Protein AF-A0A392PT39-F1 (afdb_monomer_lite)

Structure (mmCIF, N/CA/C/O backbone):
data_AF-A0A392PT39-F1
#
_entry.id   AF-A0A392PT39-F1
#
loop_
_atom_site.group_PDB
_atom_site.id
_atom_site.type_symbol
_atom_site.label_atom_id
_atom_site.label_alt_id
_atom_site.label_comp_id
_atom_site.label_asym_id
_atom_site.label_entity_id
_atom_site.label_seq_id
_atom_site.pdbx_PDB_ins_code
_atom_site.Cartn_x
_atom_site.Cartn_y
_atom_site.Cartn_z
_atom_site.occupancy
_atom_site.B_iso_or_equiv
_atom_site.auth_seq_id
_atom_site.auth_comp_id
_atom_site.auth_asym_id
_atom_site.auth_atom_id
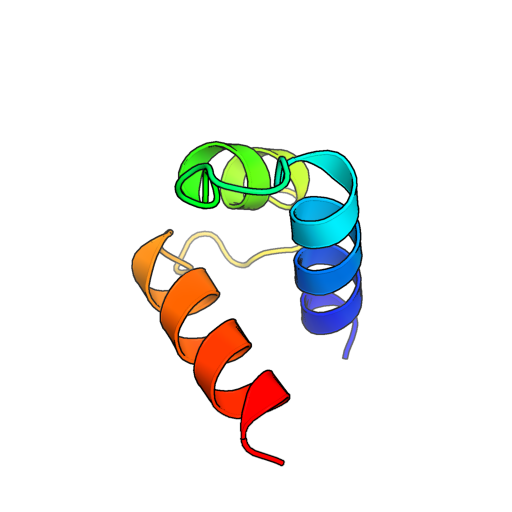_atom_site.pdbx_PDB_model_num
ATOM 1 N N . MET A 1 1 ? 8.266 0.720 -12.971 1.00 54.00 1 MET A N 1
ATOM 2 C CA . MET A 1 1 ? 8.658 1.897 -12.163 1.00 54.00 1 MET A CA 1
ATOM 3 C C . MET A 1 1 ? 7.460 2.546 -11.460 1.00 54.00 1 MET A C 1
ATOM 5 O O . MET A 1 1 ? 7.647 3.070 -10.375 1.00 54.00 1 MET A O 1
ATOM 9 N N . GLU A 1 2 ? 6.232 2.429 -11.980 1.00 63.28 2 GLU A N 1
ATOM 10 C CA . GLU A 1 2 ? 5.043 3.103 -11.413 1.00 63.28 2 GLU A CA 1
ATOM 11 C C . GLU A 1 2 ? 4.470 2.489 -10.118 1.00 63.28 2 GLU A C 1
ATOM 13 O O . GLU A 1 2 ? 3.884 3.199 -9.306 1.00 63.28 2 GLU A O 1
ATOM 18 N N . CYS A 1 3 ? 4.683 1.194 -9.845 1.00 73.50 3 CYS A N 1
ATOM 19 C CA . CYS A 1 3 ? 4.098 0.554 -8.655 1.00 73.50 3 CYS A CA 1
ATOM 20 C C . CYS A 1 3 ? 4.614 1.140 -7.325 1.00 73.50 3 CYS A C 1
ATOM 22 O O . CYS A 1 3 ? 3.883 1.150 -6.343 1.00 73.50 3 CYS A O 1
ATOM 24 N N . LEU A 1 4 ? 5.863 1.614 -7.264 1.00 79.25 4 LEU A N 1
ATOM 25 C CA . LEU A 1 4 ? 6.466 2.114 -6.018 1.00 79.25 4 LEU A CA 1
ATOM 26 C C . LEU A 1 4 ? 5.797 3.412 -5.549 1.00 79.25 4 LEU A C 1
ATOM 28 O O . LEU A 1 4 ? 5.513 3.554 -4.361 1.00 79.25 4 LEU A O 1
ATOM 32 N N . GLN A 1 5 ? 5.477 4.310 -6.486 1.00 84.44 5 GLN A N 1
ATOM 33 C CA . GLN A 1 5 ? 4.809 5.578 -6.184 1.00 84.44 5 GLN A CA 1
ATOM 34 C C . GLN A 1 5 ? 3.436 5.354 -5.552 1.00 84.44 5 GLN A C 1
ATOM 36 O O . GLN A 1 5 ? 3.112 6.001 -4.565 1.00 84.44 5 GLN A O 1
ATOM 41 N N . LEU A 1 6 ? 2.666 4.379 -6.040 1.00 86.56 6 LEU A N 1
ATOM 42 C CA . LEU A 1 6 ? 1.360 4.051 -5.462 1.00 86.56 6 LEU A CA 1
ATOM 43 C C . LEU A 1 6 ? 1.448 3.421 -4.077 1.00 86.56 6 LEU A C 1
ATOM 45 O O . LEU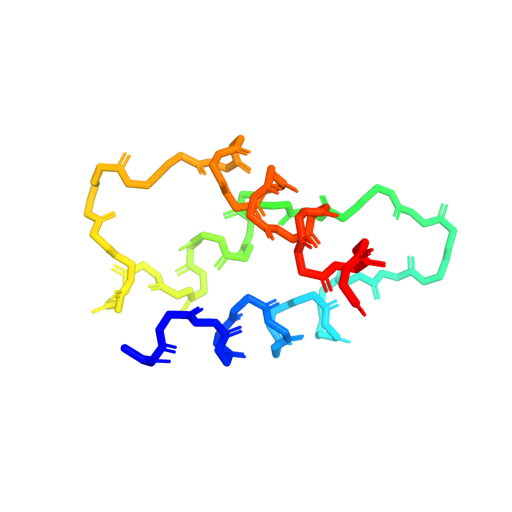 A 1 6 ? 0.557 3.634 -3.256 1.00 86.56 6 LEU A O 1
ATOM 49 N N . ILE A 1 7 ? 2.508 2.655 -3.799 1.00 86.44 7 ILE A N 1
ATOM 50 C CA . ILE A 1 7 ? 2.738 2.149 -2.445 1.00 86.44 7 ILE A CA 1
ATOM 51 C C . ILE A 1 7 ? 3.044 3.332 -1.522 1.00 86.44 7 ILE A C 1
ATOM 53 O O . ILE A 1 7 ? 2.420 3.429 -0.474 1.00 86.44 7 ILE A O 1
ATOM 57 N N . MET A 1 8 ? 3.931 4.256 -1.910 1.00 87.62 8 MET A N 1
ATOM 58 C CA . MET A 1 8 ? 4.231 5.451 -1.107 1.00 87.62 8 MET A CA 1
ATOM 59 C C . MET A 1 8 ? 3.012 6.345 -0.899 1.00 87.62 8 MET A C 1
ATOM 61 O O . MET A 1 8 ? 2.727 6.727 0.232 1.00 87.62 8 MET A O 1
ATOM 65 N N . GLU A 1 9 ? 2.268 6.642 -1.961 1.00 89.88 9 GLU A N 1
ATOM 66 C CA . GLU A 1 9 ? 1.069 7.473 -1.890 1.00 89.88 9 GLU A CA 1
ATOM 67 C C . GLU A 1 9 ? -0.016 6.802 -1.042 1.00 89.88 9 GLU A C 1
ATOM 69 O O . GLU A 1 9 ? -0.595 7.431 -0.160 1.00 89.88 9 GLU A O 1
ATOM 74 N N . GLY A 1 10 ? -0.245 5.502 -1.236 1.00 88.88 10 GLY A N 1
ATOM 75 C CA . GLY A 1 10 ? -1.186 4.737 -0.432 1.00 88.88 10 GLY A CA 1
ATOM 76 C C . GLY A 1 10 ? -0.770 4.654 1.036 1.00 88.88 10 GLY A C 1
ATOM 77 O O . GLY A 1 10 ? -1.601 4.860 1.917 1.00 88.88 10 GLY A O 1
ATOM 78 N N . VAL A 1 11 ? 0.507 4.416 1.335 1.00 87.88 11 VAL A N 1
ATOM 79 C CA . VAL A 1 11 ? 1.003 4.447 2.717 1.00 87.88 11 VAL A CA 1
ATOM 80 C C . VAL A 1 11 ? 0.830 5.847 3.297 1.00 87.88 11 VAL A C 1
ATOM 82 O O . VAL A 1 11 ? 0.231 5.967 4.349 1.00 87.88 11 VAL A O 1
ATOM 85 N N . SER A 1 12 ? 1.224 6.919 2.614 1.00 87.19 12 SER A N 1
ATOM 86 C CA . SER A 1 12 ? 1.040 8.281 3.136 1.00 87.19 12 SER A CA 1
ATOM 87 C C . SER A 1 12 ? -0.431 8.662 3.338 1.00 87.19 12 SER A C 1
ATOM 89 O O . SER A 1 12 ? -0.737 9.463 4.217 1.00 87.19 12 SER A O 1
ATOM 91 N N . LYS A 1 13 ? -1.343 8.123 2.522 1.00 87.56 13 LYS A N 1
ATOM 92 C CA . LYS A 1 13 ? -2.777 8.441 2.560 1.00 87.56 13 LYS A CA 1
ATOM 93 C C . LYS A 1 13 ? -3.558 7.600 3.566 1.00 87.56 13 LYS A C 1
ATOM 95 O O . LYS A 1 13 ? -4.552 8.072 4.113 1.00 87.56 13 LYS A O 1
ATOM 100 N N . PHE A 1 14 ? -3.150 6.348 3.772 1.00 85.69 14 PHE A N 1
ATOM 101 C CA . PHE A 1 14 ? -3.871 5.379 4.600 1.00 85.69 14 PHE A CA 1
ATOM 102 C C . PHE A 1 14 ? -3.123 4.952 5.866 1.00 85.69 14 PHE A C 1
ATOM 104 O O . PHE A 1 14 ? -3.745 4.355 6.745 1.00 85.69 14 PHE A O 1
ATOM 111 N N . ALA A 1 15 ? -1.819 5.207 5.982 1.00 83.44 15 ALA A N 1
ATOM 112 C CA . ALA A 1 15 ? -1.103 5.014 7.234 1.00 83.44 15 ALA A CA 1
ATOM 113 C C . ALA A 1 15 ? -1.452 6.159 8.178 1.00 83.44 15 ALA A C 1
ATOM 115 O O . ALA A 1 15 ? -1.179 7.326 7.913 1.00 83.44 15 ALA A O 1
ATOM 116 N N . THR A 1 16 ? -2.073 5.806 9.292 1.00 80.44 16 THR A N 1
ATOM 117 C CA . THR A 1 16 ? -2.279 6.715 10.413 1.00 80.44 16 THR A CA 1
ATOM 118 C C . THR A 1 16 ? -1.141 6.497 11.400 1.00 80.44 16 THR A C 1
ATOM 120 O O . THR A 1 16 ? -0.804 5.346 11.696 1.00 80.44 16 THR A O 1
ATOM 123 N N . GLU A 1 17 ? -0.539 7.580 11.898 1.00 63.34 17 GLU A N 1
ATOM 124 C CA . GLU A 1 17 ? 0.460 7.521 12.970 1.00 63.34 17 GLU A CA 1
ATOM 125 C C . GLU A 1 17 ? -0.071 6.634 14.112 1.00 63.34 17 GLU A C 1
ATOM 127 O O . GLU A 1 17 ? -1.176 6.841 14.609 1.00 63.34 17 GLU A O 1
ATOM 132 N N . ASN A 1 18 ? 0.699 5.606 14.482 1.00 64.94 18 ASN A N 1
ATOM 133 C CA . ASN A 1 18 ? 0.392 4.567 15.479 1.00 64.94 18 ASN A CA 1
ATOM 134 C C . ASN A 1 18 ? -0.600 3.448 15.113 1.00 64.94 18 ASN A C 1
ATOM 136 O O . ASN A 1 18 ? -0.877 2.606 15.971 1.00 64.94 18 ASN A O 1
ATOM 140 N N . GLN A 1 19 ? -1.086 3.341 13.873 1.00 76.31 19 GLN A N 1
ATOM 141 C CA . GLN A 1 19 ? -1.896 2.187 13.456 1.00 76.31 19 GLN A CA 1
ATOM 142 C C . GLN A 1 19 ? -1.202 1.298 12.420 1.00 76.31 19 GLN A C 1
ATOM 144 O O . GLN A 1 19 ? -0.341 1.722 11.652 1.00 76.31 19 GLN A O 1
ATOM 149 N N . ASN A 1 20 ? -1.604 0.022 12.393 1.00 81.88 20 ASN A N 1
ATOM 150 C CA . ASN A 1 20 ? -1.178 -0.914 11.358 1.00 81.88 20 ASN A CA 1
ATOM 151 C C . ASN A 1 20 ? -1.565 -0.379 9.975 1.00 81.88 20 ASN A C 1
ATOM 153 O O . ASN A 1 20 ? -2.739 -0.117 9.717 1.00 81.88 20 ASN A O 1
ATOM 157 N N . ILE A 1 21 ? -0.579 -0.285 9.079 1.00 86.62 21 ILE A N 1
ATOM 158 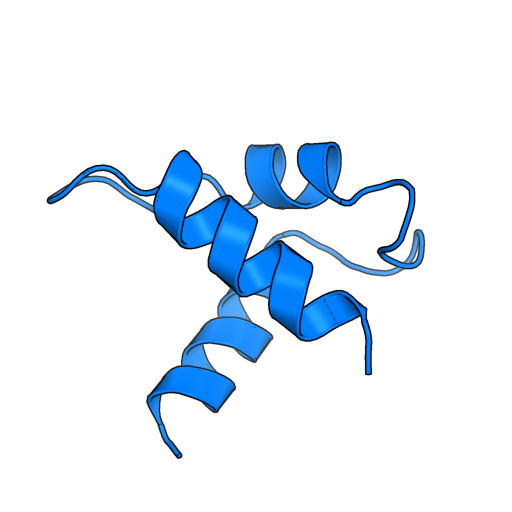C CA . ILE A 1 21 ? -0.792 0.131 7.691 1.00 86.62 21 ILE A CA 1
ATOM 159 C C . ILE A 1 21 ? -1.813 -0.819 7.037 1.00 86.62 21 ILE A C 1
ATOM 161 O O . ILE A 1 21 ? -1.571 -2.033 6.983 1.00 86.62 21 ILE A O 1
ATOM 165 N N . PRO A 1 22 ? -2.947 -0.309 6.521 1.00 89.00 22 PRO A N 1
ATOM 166 C CA . PRO A 1 22 ? -3.981 -1.139 5.920 1.00 89.00 22 PRO A CA 1
ATOM 167 C C . PRO A 1 22 ? -3.598 -1.519 4.481 1.00 89.00 22 PRO A C 1
ATOM 169 O O . PRO A 1 22 ? -4.172 -1.028 3.511 1.00 89.00 22 PRO A O 1
ATOM 172 N N . TRP A 1 23 ? -2.650 -2.450 4.338 1.00 88.94 23 TRP A N 1
ATOM 173 C CA . TRP A 1 23 ? -2.131 -2.927 3.046 1.00 88.94 23 TRP A CA 1
ATOM 174 C C . TRP A 1 23 ? -3.214 -3.393 2.074 1.00 88.94 23 TRP A C 1
ATOM 176 O O . TRP A 1 23 ? -3.072 -3.218 0.870 1.00 88.94 23 TRP A O 1
ATOM 186 N N . LYS A 1 24 ? -4.319 -3.946 2.590 1.00 88.25 24 LYS A N 1
ATOM 187 C CA . LYS A 1 24 ? -5.467 -4.353 1.772 1.00 88.25 24 LYS A CA 1
ATOM 188 C C . LYS A 1 24 ? -6.129 -3.155 1.077 1.00 88.25 24 LYS A C 1
ATOM 190 O O . LYS A 1 24 ? -6.340 -3.214 -0.126 1.00 88.25 24 LYS A O 1
ATOM 195 N N . LYS A 1 25 ? -6.337 -2.040 1.792 1.00 88.31 25 LYS A N 1
ATOM 196 C CA . LYS A 1 25 ? -6.860 -0.793 1.203 1.00 88.31 25 LYS A CA 1
ATOM 197 C C . LYS A 1 25 ? -5.888 -0.184 0.198 1.00 88.31 25 LYS A C 1
ATOM 199 O O . LYS A 1 25 ? -6.320 0.342 -0.818 1.00 88.31 25 LYS A O 1
ATOM 204 N N . ILE A 1 26 ? -4.586 -0.263 0.473 1.00 89.00 26 ILE A N 1
ATOM 205 C CA . ILE A 1 26 ? -3.550 0.236 -0.441 1.00 89.00 26 ILE A CA 1
ATOM 206 C C . ILE A 1 26 ? -3.532 -0.596 -1.727 1.00 89.00 26 ILE A C 1
ATOM 208 O O . ILE A 1 26 ? -3.499 -0.027 -2.813 1.00 89.00 26 ILE A O 1
ATOM 212 N N . LEU A 1 27 ? -3.616 -1.927 -1.620 1.00 87.06 27 LEU A N 1
ATOM 213 C CA . LEU A 1 27 ? -3.726 -2.818 -2.774 1.00 87.06 27 LEU A CA 1
ATOM 214 C C . LEU A 1 27 ? -4.975 -2.496 -3.601 1.00 87.06 27 LEU A C 1
ATOM 216 O O . LEU A 1 27 ? -4.870 -2.387 -4.814 1.00 87.06 27 LEU A O 1
ATOM 220 N N . GLU A 1 28 ? -6.131 -2.288 -2.965 1.00 86.75 28 GLU A N 1
ATOM 221 C CA . GLU A 1 28 ? -7.362 -1.879 -3.657 1.00 86.75 28 GLU A CA 1
ATOM 222 C C . GLU A 1 28 ? -7.223 -0.502 -4.325 1.00 86.75 28 GLU A C 1
ATOM 224 O O . GLU A 1 28 ? -7.658 -0.324 -5.463 1.00 86.75 28 GLU A O 1
ATOM 229 N N . PHE A 1 29 ? -6.559 0.452 -3.664 1.00 86.50 29 PHE A N 1
ATOM 230 C CA . PHE A 1 29 ? -6.293 1.790 -4.196 1.00 86.50 29 PHE A CA 1
ATOM 231 C C . PHE A 1 29 ? -5.457 1.746 -5.481 1.00 86.50 29 PHE A C 1
ATOM 233 O O . PHE A 1 29 ? -5.787 2.416 -6.458 1.00 86.50 29 PHE A O 1
ATOM 240 N N . GLY A 1 30 ? -4.410 0.921 -5.504 1.00 83.06 30 GLY A N 1
ATOM 241 C CA . GLY A 1 30 ? -3.553 0.748 -6.673 1.00 83.06 30 GLY A CA 1
ATOM 242 C C . GLY A 1 30 ? -3.903 -0.457 -7.544 1.00 83.06 30 GLY A C 1
ATOM 243 O O . GLY A 1 30 ? -3.121 -0.767 -8.430 1.00 83.06 30 GLY A O 1
ATOM 244 N N . CYS A 1 31 ? -5.042 -1.132 -7.347 1.00 81.38 31 CYS A N 1
ATOM 245 C CA . CYS A 1 31 ? -5.408 -2.386 -8.037 1.00 81.38 31 CYS A CA 1
ATOM 246 C C . CYS A 1 31 ? -5.414 -2.258 -9.573 1.00 81.38 31 CYS A C 1
ATOM 248 O O . CYS A 1 31 ? -5.227 -3.225 -10.298 1.00 81.38 31 CYS A O 1
ATOM 250 N N . ARG A 1 32 ? -5.574 -1.033 -10.087 1.00 79.50 32 ARG A N 1
ATOM 251 C CA . ARG A 1 32 ? -5.498 -0.729 -11.525 1.00 79.50 32 ARG A CA 1
ATOM 252 C C . ARG A 1 32 ? -4.073 -0.741 -12.093 1.00 79.50 32 ARG A C 1
ATOM 254 O O . ARG A 1 32 ? -3.914 -0.797 -13.304 1.00 79.50 32 ARG A O 1
ATOM 261 N N . VAL A 1 33 ? -3.062 -0.636 -11.234 1.00 79.94 33 VAL A N 1
ATOM 262 C CA . VAL A 1 33 ? -1.636 -0.504 -11.589 1.00 79.94 33 VAL A CA 1
ATOM 263 C C . VAL A 1 33 ? -0.795 -1.624 -10.971 1.00 79.94 33 VAL A C 1
ATOM 265 O O . VAL A 1 33 ? 0.258 -1.988 -11.491 1.00 79.94 33 VAL A O 1
ATOM 268 N N . PHE A 1 34 ? -1.239 -2.193 -9.854 1.00 79.75 34 PHE A N 1
ATOM 269 C CA . PHE A 1 34 ? -0.683 -3.416 -9.306 1.00 79.75 34 PHE A CA 1
ATOM 270 C C . PHE A 1 34 ? -1.153 -4.603 -10.142 1.00 79.75 34 PHE A C 1
ATOM 272 O O . PHE A 1 34 ? -2.342 -4.750 -10.401 1.00 79.75 34 PHE A O 1
ATOM 279 N N . ASP A 1 35 ? -0.221 -5.472 -10.539 1.00 74.94 35 ASP A N 1
ATOM 280 C CA . ASP A 1 35 ? -0.593 -6.776 -11.094 1.00 74.94 35 ASP A CA 1
ATOM 281 C C . ASP A 1 35 ? -1.553 -7.507 -10.152 1.00 74.94 35 ASP A C 1
ATOM 283 O O . ASP A 1 35 ? -1.351 -7.506 -8.937 1.00 74.94 35 ASP A O 1
ATOM 287 N N . ASN A 1 36 ? -2.517 -8.228 -10.725 1.00 73.56 36 ASN A N 1
ATOM 288 C CA . ASN A 1 36 ? -3.454 -9.084 -9.985 1.00 73.56 36 ASN A CA 1
ATOM 289 C C . ASN A 1 36 ? -2.763 -10.170 -9.137 1.00 73.56 36 ASN A C 1
ATOM 291 O O . ASN A 1 36 ? -3.401 -10.810 -8.306 1.00 73.56 36 ASN A O 1
ATOM 295 N N . THR A 1 37 ? -1.464 -10.394 -9.345 1.00 79.94 37 THR A N 1
ATOM 296 C CA . THR A 1 37 ? -0.636 -11.305 -8.550 1.00 79.94 37 THR A CA 1
ATOM 297 C C . THR A 1 37 ? -0.108 -10.674 -7.260 1.00 79.94 37 THR A C 1
ATOM 299 O O . THR A 1 37 ? 0.334 -11.410 -6.382 1.00 79.94 37 THR A O 1
ATOM 302 N N . ARG A 1 38 ? -0.145 -9.338 -7.110 1.00 82.12 38 ARG A N 1
ATOM 303 C CA . ARG A 1 38 ? 0.308 -8.664 -5.885 1.00 82.12 38 ARG A CA 1
ATOM 304 C C . ARG A 1 38 ? -0.652 -8.956 -4.744 1.00 82.12 38 ARG A C 1
ATOM 306 O O . ARG A 1 38 ? -1.835 -8.630 -4.802 1.00 82.12 38 ARG A O 1
ATOM 313 N N . THR A 1 39 ? -0.108 -9.470 -3.651 1.00 87.12 39 THR A N 1
ATOM 314 C CA . THR A 1 39 ? -0.846 -9.623 -2.401 1.00 87.12 39 THR A CA 1
ATOM 315 C C . THR A 1 39 ? -0.552 -8.462 -1.445 1.00 87.12 39 THR A C 1
ATOM 317 O O . THR A 1 39 ? 0.479 -7.796 -1.559 1.00 87.12 39 THR A O 1
ATOM 320 N N . PRO A 1 40 ? -1.403 -8.217 -0.431 1.00 86.50 40 PRO A N 1
ATOM 321 C CA . PRO A 1 40 ? -1.107 -7.232 0.611 1.00 86.50 40 PRO A CA 1
ATOM 322 C C . PRO A 1 40 ? 0.230 -7.504 1.326 1.00 86.50 40 PRO A C 1
ATOM 324 O O . PRO A 1 40 ? 0.867 -6.578 1.826 1.00 86.50 40 PRO A O 1
ATOM 327 N N . VAL A 1 41 ? 0.656 -8.774 1.371 1.00 87.25 41 VAL A N 1
ATOM 328 C CA . 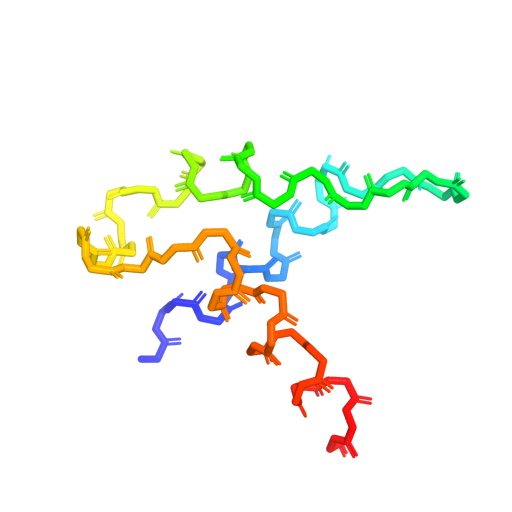VAL A 1 41 ? 1.938 -9.197 1.945 1.00 87.25 41 VAL A CA 1
ATOM 329 C C . VAL A 1 41 ? 3.098 -8.740 1.064 1.00 87.25 41 VAL A C 1
A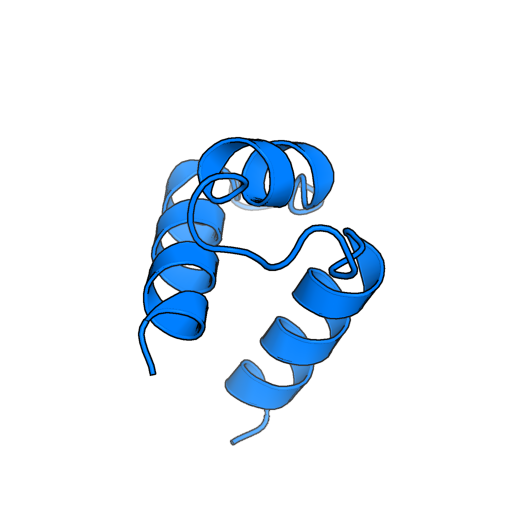TOM 331 O O . VAL A 1 41 ? 4.055 -8.186 1.598 1.00 87.25 41 VAL A O 1
ATOM 334 N N . ASP A 1 42 ? 2.984 -8.871 -0.261 1.00 87.69 42 ASP A N 1
ATOM 335 C CA . ASP A 1 42 ? 3.996 -8.372 -1.202 1.00 87.69 42 ASP A CA 1
ATOM 336 C C . ASP A 1 42 ? 4.189 -6.860 -1.077 1.00 87.69 42 ASP A C 1
ATOM 338 O O . ASP A 1 42 ? 5.323 -6.386 -1.082 1.00 87.69 42 ASP A O 1
ATOM 342 N N . LEU A 1 43 ? 3.105 -6.086 -0.915 1.00 87.31 43 LEU A N 1
ATOM 343 C CA . LEU A 1 43 ? 3.217 -4.641 -0.681 1.00 87.31 43 LEU A CA 1
ATOM 344 C C . LEU A 1 43 ? 3.979 -4.331 0.608 1.00 87.31 43 LEU A C 1
ATOM 346 O O . LEU A 1 43 ? 4.856 -3.467 0.608 1.00 87.31 43 LEU A O 1
ATOM 350 N N . LYS A 1 44 ? 3.654 -5.041 1.694 1.00 87.25 44 LYS A N 1
ATOM 351 C CA . LYS A 1 44 ? 4.333 -4.877 2.981 1.00 87.25 44 LYS A CA 1
ATOM 352 C C . LYS A 1 44 ? 5.817 -5.198 2.864 1.00 87.25 44 LYS A C 1
ATOM 354 O O . LYS A 1 44 ? 6.640 -4.445 3.378 1.00 87.25 44 LYS A O 1
ATOM 359 N N . ASP A 1 45 ? 6.160 -6.311 2.225 1.00 88.75 45 ASP A N 1
ATOM 360 C CA . ASP A 1 45 ? 7.549 -6.736 2.080 1.00 88.75 45 ASP A CA 1
ATOM 361 C C . ASP A 1 45 ? 8.333 -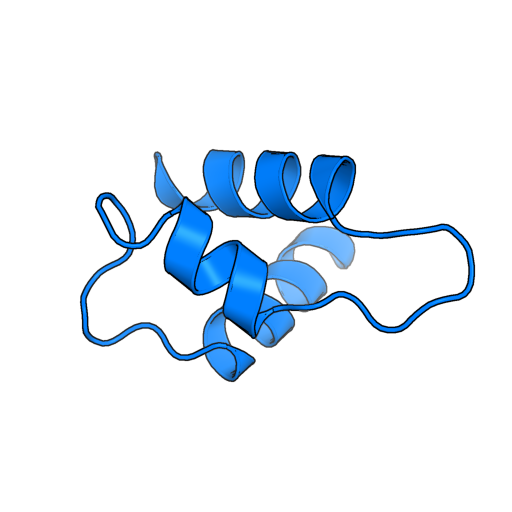5.764 1.192 1.00 88.75 45 ASP A C 1
ATOM 363 O O . ASP A 1 45 ? 9.384 -5.258 1.588 1.00 88.75 45 ASP A O 1
ATOM 367 N N . LYS A 1 46 ? 7.737 -5.360 0.062 1.00 86.94 46 LYS A N 1
ATOM 368 C CA . LYS A 1 46 ? 8.306 -4.354 -0.837 1.00 86.94 46 LYS A CA 1
ATOM 369 C C . LYS A 1 46 ? 8.544 -3.023 -0.129 1.00 86.94 46 LYS A C 1
ATOM 371 O O . LYS A 1 46 ? 9.600 -2.428 -0.315 1.00 86.94 46 LYS A O 1
ATOM 376 N N . TRP A 1 47 ? 7.601 -2.574 0.700 1.00 86.44 47 TRP A N 1
ATOM 377 C CA . TRP A 1 47 ? 7.757 -1.378 1.528 1.00 86.44 47 TRP A CA 1
ATOM 378 C C . TRP A 1 47 ? 8.898 -1.499 2.531 1.00 86.44 47 TRP A C 1
ATOM 380 O O . TRP A 1 47 ? 9.717 -0.593 2.644 1.00 86.44 47 TRP A O 1
ATOM 390 N N . ARG A 1 48 ? 9.000 -2.632 3.232 1.00 86.69 48 ARG A N 1
ATOM 391 C CA . ARG A 1 48 ? 10.102 -2.862 4.177 1.00 86.69 48 ARG A CA 1
ATOM 392 C C . ARG A 1 48 ? 11.456 -2.882 3.481 1.00 86.69 48 ARG A C 1
ATOM 394 O O . ARG A 1 48 ? 12.413 -2.396 4.069 1.00 86.69 48 ARG A O 1
ATOM 401 N N . ASN A 1 49 ? 11.536 -3.430 2.269 1.00 87.06 49 ASN A N 1
ATOM 402 C CA . ASN A 1 49 ? 12.759 -3.386 1.477 1.00 87.06 49 ASN A CA 1
ATOM 403 C C . ASN A 1 49 ? 13.104 -1.947 1.065 1.00 87.06 49 ASN A C 1
ATOM 405 O O . ASN A 1 49 ? 14.249 -1.548 1.205 1.00 87.06 49 ASN A O 1
ATOM 409 N N . MET A 1 50 ? 12.111 -1.152 0.647 1.00 83.75 50 MET A N 1
ATOM 410 C CA . MET A 1 50 ? 12.303 0.267 0.314 1.00 83.75 50 MET A CA 1
ATOM 411 C C . MET A 1 50 ? 12.774 1.119 1.495 1.00 83.75 50 MET A C 1
ATOM 413 O O . MET A 1 50 ? 13.557 2.028 1.290 1.00 83.75 50 MET A O 1
ATOM 417 N N . MET A 1 51 ? 12.290 0.862 2.714 1.00 79.94 51 MET A N 1
ATOM 418 C CA . MET A 1 51 ? 12.715 1.622 3.901 1.00 79.94 51 MET A CA 1
ATOM 419 C C . MET A 1 51 ? 14.079 1.190 4.456 1.00 79.94 51 MET A C 1
ATOM 421 O O . MET A 1 51 ? 14.562 1.791 5.413 1.00 79.94 51 MET A O 1
ATOM 425 N N . LYS A 1 52 ? 14.642 0.089 3.949 1.00 74.44 52 LYS A N 1
ATOM 426 C CA . LYS A 1 52 ? 15.941 -0.437 4.381 1.00 74.44 52 LYS A CA 1
ATOM 427 C C . LYS A 1 52 ? 17.106 0.014 3.496 1.00 74.44 52 LYS A C 1
ATOM 429 O O . LYS A 1 52 ? 18.241 -0.138 3.941 1.00 74.44 52 LYS A O 1
ATOM 434 N N . GLU A 1 53 ? 16.831 0.505 2.290 1.00 53.06 53 GLU A N 1
ATOM 435 C CA . GLU A 1 53 ? 17.789 1.227 1.435 1.00 53.06 53 GLU A CA 1
ATOM 436 C C . GLU A 1 53 ? 17.776 2.721 1.767 1.00 53.06 53 GLU A C 1
ATOM 438 O O . GLU A 1 53 ? 18.875 3.317 1.755 1.00 53.06 53 GLU A O 1
#

InterPro domains:
  IPR009057 Homedomain-like superfamily [SSF46689] (5-52)

Sequence (53 aa):
MECLQLIMEGVSKFATENQNIPWKKILEFGCRVFDNTRTPVDLKDKWRNMMKE

Radius of gyration: 10.24 Å; chains: 1; bounding box: 25×20×28 Å

Secondary structure (DSSP, 8-state):
-HHHHHHHHHHHHHPPTTS---HHHHHHHTTTTS-TT--HHHHHHHHHHHTT-

Organism: NCBI:txid97028

Foldseek 3Di:
DPVVVLLVVQCVVQPDVPDDRPLVVSCVSCVVPDPPPDDSVNSVVVVVVVVVD

pLDDT: mean 82.03, std 8.51, range [53.06, 89.88]